Protein AF-A0A4Q9M302-F1 (afdb_monomer_lite)

Radius of gyration: 21.21 Å; chains: 1; bounding box: 40×16×67 Å

Structure (mmCIF, N/CA/C/O backbone):
data_AF-A0A4Q9M302-F1
#
_entry.id   AF-A0A4Q9M302-F1
#
loop_
_atom_site.group_PDB
_atom_site.id
_atom_site.type_symbol
_atom_site.label_atom_id
_atom_site.label_alt_id
_atom_site.label_comp_id
_atom_site.label_asym_id
_atom_site.labe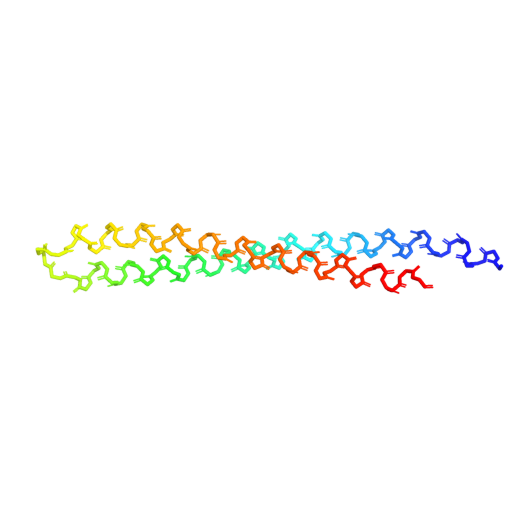l_entity_id
_atom_site.label_seq_id
_atom_site.pdbx_PDB_ins_code
_atom_site.Cartn_x
_atom_site.Cartn_y
_atom_site.Cartn_z
_atom_site.occupancy
_atom_site.B_iso_or_equiv
_atom_site.auth_seq_id
_atom_site.auth_comp_id
_atom_site.auth_asym_id
_atom_site.auth_atom_id
_atom_site.pdbx_PDB_model_num
ATOM 1 N N . ASP A 1 1 ? 23.567 4.360 -42.231 1.00 61.56 1 ASP A N 1
ATOM 2 C CA . ASP A 1 1 ? 22.292 4.674 -42.903 1.00 61.56 1 ASP A CA 1
ATOM 3 C C . ASP A 1 1 ? 21.716 5.912 -42.223 1.00 61.56 1 ASP A C 1
ATOM 5 O O . ASP A 1 1 ? 21.482 5.876 -41.022 1.00 61.56 1 ASP A O 1
ATOM 9 N N . ARG A 1 2 ? 21.586 7.030 -42.945 1.00 56.03 2 ARG A N 1
ATOM 10 C CA . ARG A 1 2 ? 21.170 8.327 -42.373 1.00 56.03 2 ARG A CA 1
ATOM 11 C C . ARG A 1 2 ? 19.753 8.303 -41.800 1.00 56.03 2 ARG A C 1
ATOM 13 O O . ARG A 1 2 ? 19.457 9.063 -40.884 1.00 56.03 2 ARG A O 1
ATOM 20 N N . ASN A 1 3 ? 18.890 7.430 -42.316 1.00 64.88 3 ASN A N 1
ATOM 21 C CA . ASN A 1 3 ? 17.531 7.293 -41.802 1.00 64.88 3 ASN A CA 1
ATOM 22 C C . ASN A 1 3 ? 17.539 6.671 -40.400 1.00 64.88 3 ASN A C 1
ATOM 24 O O . ASN A 1 3 ? 16.752 7.076 -39.548 1.00 64.88 3 ASN A O 1
ATOM 28 N N .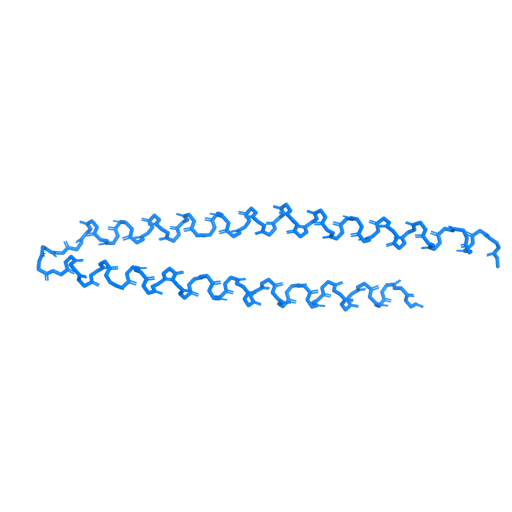 VAL A 1 4 ? 18.485 5.761 -40.137 1.00 64.00 4 VAL A N 1
ATOM 29 C CA . VAL A 1 4 ? 18.709 5.135 -38.824 1.00 64.00 4 VAL A CA 1
ATOM 30 C C . VAL A 1 4 ? 19.161 6.161 -37.781 1.00 64.00 4 VAL A C 1
ATOM 32 O O . VAL A 1 4 ? 18.627 6.196 -36.676 1.00 64.00 4 VAL A O 1
ATOM 35 N N . GLU A 1 5 ? 20.073 7.063 -38.147 1.00 64.88 5 GLU A N 1
ATOM 36 C CA . GLU A 1 5 ? 20.554 8.133 -37.256 1.00 64.88 5 GLU A CA 1
ATOM 37 C C . GLU A 1 5 ? 19.474 9.162 -36.898 1.00 64.88 5 GLU A C 1
ATOM 39 O O . GLU A 1 5 ? 19.521 9.752 -35.819 1.00 64.88 5 GLU A O 1
ATOM 44 N N . LEU A 1 6 ? 18.487 9.359 -37.777 1.00 69.94 6 LEU A N 1
ATOM 45 C CA . LEU A 1 6 ? 17.384 10.286 -37.543 1.00 69.94 6 LEU A CA 1
ATOM 46 C C . LEU A 1 6 ? 16.253 9.656 -36.725 1.00 69.94 6 LEU A C 1
ATOM 48 O O . LEU A 1 6 ? 15.732 10.321 -35.835 1.00 69.94 6 LEU A O 1
ATOM 52 N N . TYR A 1 7 ? 15.868 8.399 -36.975 1.00 69.56 7 TYR A N 1
ATOM 53 C CA . TYR A 1 7 ? 14.710 7.815 -36.285 1.00 69.56 7 TYR A CA 1
ATOM 54 C C . TYR A 1 7 ? 15.031 7.338 -34.856 1.00 69.56 7 TYR A C 1
ATOM 56 O O . TYR A 1 7 ? 14.189 7.494 -33.974 1.00 69.56 7 TYR A O 1
ATOM 64 N N . ILE A 1 8 ? 16.245 6.832 -34.584 1.00 72.94 8 ILE A N 1
ATOM 65 C CA . ILE A 1 8 ? 16.655 6.352 -33.247 1.00 72.94 8 ILE A CA 1
ATOM 66 C C . ILE A 1 8 ? 16.405 7.378 -32.123 1.00 72.94 8 ILE A C 1
ATOM 68 O O . ILE A 1 8 ? 15.806 7.004 -31.107 1.00 72.94 8 ILE A O 1
ATOM 72 N N . PRO A 1 9 ? 16.834 8.653 -32.232 1.00 74.19 9 PRO A N 1
ATOM 73 C CA . PRO A 1 9 ? 16.579 9.639 -31.184 1.00 74.19 9 PRO A CA 1
ATOM 74 C C . PRO A 1 9 ? 15.082 9.919 -30.993 1.00 74.19 9 PRO A C 1
ATOM 76 O O . PRO A 1 9 ? 14.637 10.005 -29.847 1.00 74.19 9 PRO A O 1
ATOM 79 N N . PHE A 1 10 ? 14.287 9.960 -32.070 1.00 72.31 10 PHE A N 1
ATOM 80 C CA . PHE A 1 10 ? 12.831 10.112 -31.966 1.00 72.31 10 PHE A CA 1
ATOM 81 C C . PHE A 1 10 ? 12.179 8.913 -31.272 1.00 72.31 10 PHE A C 1
ATOM 83 O O . PHE A 1 10 ? 11.371 9.097 -30.364 1.00 72.31 10 PHE A O 1
ATOM 90 N N . THR A 1 11 ? 12.569 7.684 -31.611 1.00 72.94 11 THR A N 1
ATOM 91 C CA . THR A 1 11 ? 12.041 6.476 -30.961 1.00 72.94 11 THR A CA 1
ATOM 92 C C . THR A 1 11 ? 12.427 6.411 -29.485 1.00 72.94 11 THR A C 1
ATOM 94 O O . THR A 1 11 ? 11.589 6.074 -28.649 1.00 72.94 11 THR A O 1
ATOM 97 N N . ARG A 1 12 ? 13.655 6.810 -29.118 1.00 73.00 12 ARG A N 1
ATOM 98 C CA . ARG A 1 12 ? 14.082 6.894 -27.709 1.00 73.00 12 ARG A CA 1
ATOM 99 C C . ARG A 1 12 ? 13.300 7.937 -26.915 1.00 73.00 12 ARG A C 1
ATOM 101 O O . ARG A 1 12 ? 13.001 7.684 -25.743 1.00 73.00 12 ARG A O 1
ATOM 108 N N . GLN A 1 13 ? 13.001 9.084 -27.526 1.00 74.81 13 GLN A N 1
ATOM 109 C CA . GLN A 1 13 ? 12.216 10.151 -26.907 1.00 74.81 13 GLN A CA 1
ATOM 110 C C . GLN A 1 13 ? 10.764 9.710 -26.704 1.00 74.81 13 GLN A C 1
ATOM 112 O O . GLN A 1 13 ? 10.256 9.810 -25.592 1.00 74.81 13 GLN A O 1
ATOM 117 N N . ILE A 1 14 ? 10.139 9.135 -27.736 1.00 76.56 14 ILE A N 1
ATOM 118 C CA . ILE A 1 14 ? 8.778 8.588 -27.681 1.00 76.56 14 ILE A CA 1
ATOM 119 C C . ILE A 1 14 ? 8.679 7.511 -26.592 1.00 76.56 14 ILE A C 1
ATOM 121 O O . ILE A 1 14 ? 7.817 7.607 -25.724 1.00 76.56 14 ILE A O 1
ATOM 125 N N . ALA A 1 15 ? 9.596 6.538 -26.563 1.00 72.94 15 ALA A N 1
ATOM 126 C CA . ALA A 1 15 ? 9.619 5.499 -25.530 1.00 72.94 15 ALA A CA 1
ATOM 127 C C . ALA A 1 15 ? 9.781 6.074 -24.110 1.00 72.94 15 ALA A C 1
ATOM 129 O O . ALA A 1 15 ? 9.146 5.599 -23.171 1.00 72.94 15 ALA A O 1
ATOM 130 N N . GLY A 1 16 ? 10.602 7.119 -23.945 1.00 74.81 16 GLY A N 1
ATOM 131 C CA . GLY A 1 16 ? 10.743 7.824 -22.669 1.00 74.81 16 GLY A CA 1
ATOM 132 C C . GLY A 1 16 ? 9.452 8.522 -22.233 1.00 74.81 16 GLY A C 1
ATOM 133 O O . GLY A 1 16 ? 9.028 8.371 -21.090 1.00 74.81 16 GLY A O 1
ATOM 134 N N . SER A 1 17 ? 8.800 9.237 -23.150 1.00 75.69 17 SER A N 1
ATOM 135 C CA . SER A 1 17 ? 7.527 9.915 -22.891 1.00 75.69 17 SER A CA 1
ATOM 136 C C . SER A 1 17 ? 6.405 8.932 -22.551 1.00 75.69 17 SER A C 1
ATOM 138 O O . SER A 1 17 ? 5.704 9.145 -21.565 1.00 75.69 17 SER A O 1
ATOM 140 N N . TRP A 1 18 ? 6.270 7.828 -23.293 1.00 72.62 18 TRP A N 1
ATOM 141 C CA . TRP A 1 18 ? 5.276 6.789 -22.996 1.00 72.62 18 TRP A CA 1
ATOM 142 C C . TRP A 1 18 ? 5.551 6.075 -21.675 1.00 72.62 18 TRP A C 1
ATOM 144 O O . TRP A 1 18 ? 4.612 5.806 -20.936 1.00 72.62 18 TRP A O 1
ATOM 154 N N . SER A 1 19 ? 6.819 5.824 -21.335 1.00 72.75 19 SER A N 1
ATOM 155 C CA . SER A 1 19 ? 7.177 5.260 -20.030 1.00 72.75 19 SER A CA 1
ATOM 156 C C . SER A 1 19 ? 6.760 6.185 -18.885 1.00 72.75 19 SER A C 1
ATOM 158 O O . SER A 1 19 ? 6.196 5.707 -17.907 1.00 72.75 19 SER A O 1
ATOM 160 N N . ASN A 1 20 ? 6.960 7.500 -19.015 1.00 75.88 20 ASN A N 1
ATOM 161 C CA . ASN A 1 20 ? 6.521 8.460 -18.000 1.00 75.88 20 ASN A CA 1
ATOM 162 C C . ASN A 1 20 ? 4.994 8.522 -17.876 1.00 75.88 20 ASN A C 1
ATOM 16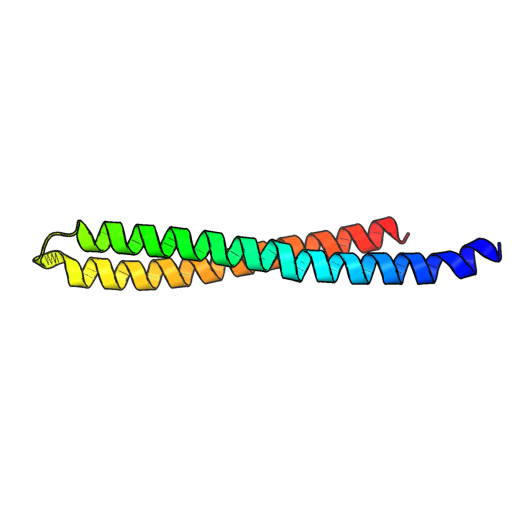4 O O . ASN A 1 20 ? 4.486 8.473 -16.764 1.00 75.88 20 ASN A O 1
ATOM 168 N N . VAL A 1 21 ? 4.263 8.579 -18.994 1.00 77.00 21 VAL A N 1
ATOM 169 C CA . VAL A 1 21 ? 2.789 8.576 -18.977 1.00 77.00 21 VAL A CA 1
ATOM 170 C C . VAL A 1 21 ? 2.256 7.291 -18.346 1.00 77.00 21 VAL A C 1
ATOM 172 O O . VAL A 1 21 ? 1.391 7.351 -17.482 1.00 77.00 21 VAL A O 1
ATOM 175 N N . PHE A 1 22 ? 2.820 6.137 -18.708 1.00 71.94 22 PHE A N 1
ATOM 176 C CA . PHE A 1 22 ? 2.437 4.849 -18.135 1.00 71.94 22 PHE A CA 1
ATOM 177 C C . PHE A 1 22 ? 2.684 4.800 -16.623 1.00 71.94 22 PHE A C 1
ATOM 179 O O . PHE A 1 22 ? 1.807 4.388 -15.869 1.00 71.94 22 PHE A O 1
ATOM 186 N N . LYS A 1 23 ? 3.850 5.283 -16.172 1.00 72.56 23 LYS A N 1
ATOM 187 C CA . LYS A 1 23 ? 4.186 5.371 -14.746 1.00 72.56 23 LYS A CA 1
ATOM 188 C C . LYS A 1 23 ? 3.223 6.280 -13.993 1.00 72.56 23 LYS A C 1
ATOM 190 O O . LYS A 1 23 ? 2.742 5.907 -12.935 1.00 72.56 23 LYS A O 1
ATOM 195 N N . THR A 1 24 ? 2.951 7.473 -14.511 1.00 75.56 24 THR A N 1
ATOM 196 C CA . THR A 1 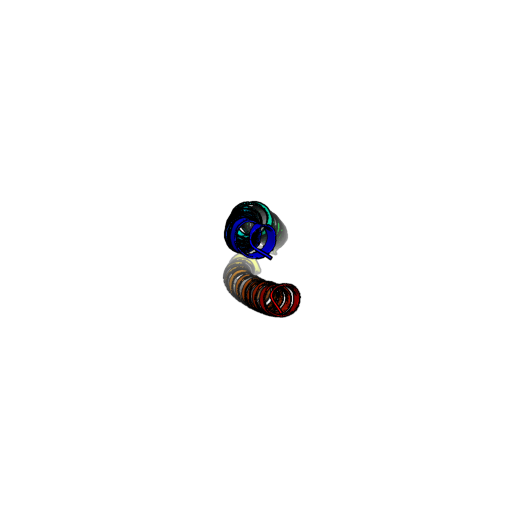24 ? 2.118 8.448 -13.804 1.00 75.56 24 THR A CA 1
ATOM 197 C C . THR A 1 24 ? 0.650 8.043 -13.784 1.00 75.56 24 THR A C 1
ATOM 199 O O . THR A 1 24 ? 0.012 8.200 -12.753 1.00 75.56 24 THR A O 1
ATOM 202 N N . ASP A 1 25 ? 0.113 7.517 -14.882 1.00 78.00 25 ASP A N 1
ATOM 203 C CA . ASP A 1 25 ? -1.327 7.278 -14.998 1.00 78.00 25 ASP A CA 1
ATOM 204 C C . ASP A 1 25 ? -1.726 5.913 -14.415 1.00 78.00 25 ASP A C 1
ATOM 206 O O . ASP A 1 25 ? -2.598 5.821 -13.549 1.00 78.00 25 ASP A O 1
ATOM 210 N N . LEU A 1 26 ? -1.024 4.838 -14.798 1.00 80.12 26 LEU A N 1
ATOM 211 C CA . LEU A 1 26 ? -1.383 3.490 -14.356 1.00 80.12 26 LEU A CA 1
ATOM 212 C C . LEU A 1 26 ? -0.995 3.239 -12.897 1.00 80.12 26 LEU A C 1
ATOM 214 O O . LEU A 1 26 ? -1.797 2.689 -12.144 1.00 80.12 26 LEU A O 1
ATOM 218 N N . PHE A 1 27 ? 0.213 3.633 -12.479 1.00 81.69 27 PHE A N 1
ATOM 219 C CA . PHE A 1 27 ? 0.671 3.330 -11.119 1.00 81.69 27 PHE A CA 1
ATOM 220 C C . PHE A 1 27 ? -0.004 4.196 -10.069 1.00 81.69 27 PHE A C 1
ATOM 222 O O . PHE A 1 27 ? -0.393 3.664 -9.035 1.00 81.69 27 PHE A O 1
ATOM 229 N N . ALA A 1 28 ? -0.243 5.480 -10.351 1.00 83.81 28 ALA A N 1
ATOM 230 C CA . ALA A 1 28 ? -1.016 6.309 -9.433 1.00 83.81 28 ALA A CA 1
ATOM 231 C C . ALA A 1 28 ? -2.465 5.812 -9.323 1.00 83.81 28 ALA A C 1
ATOM 233 O O . ALA A 1 28 ? -3.014 5.753 -8.225 1.00 83.81 28 ALA A O 1
ATOM 234 N N . SER A 1 29 ? -3.092 5.409 -10.437 1.00 88.50 29 SER A N 1
ATOM 235 C CA . SER A 1 29 ? -4.436 4.820 -10.407 1.00 88.50 29 SER A CA 1
ATOM 236 C C . SER A 1 29 ? -4.474 3.522 -9.591 1.00 88.50 29 SER A C 1
ATOM 238 O O . SER A 1 29 ? -5.357 3.351 -8.749 1.00 88.50 29 SER A O 1
ATOM 240 N N . PHE A 1 30 ? -3.490 2.641 -9.784 1.00 87.50 30 PHE A N 1
ATOM 241 C CA . PHE A 1 30 ? -3.366 1.385 -9.047 1.00 87.50 30 PHE A CA 1
ATOM 242 C C . PHE A 1 30 ? -3.142 1.600 -7.544 1.00 87.50 30 PHE A C 1
ATOM 244 O O . PHE A 1 30 ? -3.821 0.972 -6.728 1.00 87.50 30 PHE A O 1
ATOM 251 N N . GLU A 1 31 ? -2.231 2.501 -7.174 1.00 90.06 31 GLU A N 1
ATOM 252 C CA . GLU A 1 31 ? -1.946 2.846 -5.780 1.00 90.06 31 GLU A CA 1
ATOM 253 C C . GLU A 1 31 ? -3.195 3.419 -5.100 1.00 90.06 31 GLU A C 1
ATOM 255 O O . GLU A 1 31 ? -3.609 2.930 -4.049 1.00 90.06 31 GLU A O 1
ATOM 260 N N . ASN A 1 32 ? -3.871 4.375 -5.742 1.00 91.75 32 ASN A N 1
ATOM 261 C CA . ASN A 1 32 ? -5.105 4.971 -5.227 1.00 91.75 32 ASN A CA 1
ATOM 262 C C . ASN A 1 32 ? -6.240 3.945 -5.075 1.00 91.75 32 ASN A C 1
ATOM 264 O O . ASN A 1 32 ? -6.958 3.952 -4.076 1.00 91.75 32 ASN A O 1
ATOM 268 N N . ALA A 1 33 ? -6.413 3.047 -6.048 1.00 94.31 33 ALA A N 1
ATOM 269 C CA . ALA A 1 33 ? -7.445 2.014 -5.983 1.00 94.31 33 ALA A CA 1
ATOM 270 C C . ALA A 1 33 ? -7.171 1.008 -4.854 1.00 94.31 33 ALA A C 1
ATOM 272 O O . ALA A 1 33 ? -8.081 0.649 -4.104 1.00 94.31 33 ALA A O 1
ATOM 273 N N . THR A 1 34 ? -5.915 0.581 -4.712 1.00 94.00 34 THR A N 1
ATOM 274 C CA . THR A 1 34 ? -5.505 -0.402 -3.702 1.00 94.00 34 THR A CA 1
ATOM 275 C C . THR A 1 34 ? -5.617 0.175 -2.296 1.00 94.00 34 THR A C 1
ATOM 277 O O . THR A 1 34 ? -6.256 -0.424 -1.432 1.00 94.00 34 THR A O 1
ATOM 280 N N . THR A 1 35 ? -5.068 1.370 -2.073 1.00 95.62 35 THR A N 1
ATOM 281 C CA . THR A 1 35 ? -5.153 2.071 -0.783 1.00 95.62 35 THR A CA 1
ATOM 282 C C . THR A 1 35 ? -6.603 2.371 -0.400 1.00 95.62 35 THR A C 1
ATOM 284 O O . THR A 1 35 ? -6.999 2.128 0.738 1.00 95.62 35 THR A O 1
ATOM 287 N N . GLY A 1 36 ? -7.434 2.797 -1.358 1.00 96.81 36 GLY A N 1
ATOM 288 C CA . GLY A 1 36 ? -8.863 3.017 -1.134 1.00 96.81 36 GLY A CA 1
ATOM 289 C C . GLY A 1 36 ? -9.613 1.744 -0.727 1.00 96.81 36 GLY A C 1
ATOM 290 O O . GLY A 1 36 ? -10.468 1.782 0.160 1.00 96.81 36 GLY A O 1
ATOM 291 N N . PHE A 1 37 ? -9.278 0.601 -1.330 1.00 97.06 37 PHE A N 1
ATOM 292 C CA . PHE A 1 37 ? -9.869 -0.685 -0.962 1.00 97.06 37 PHE A CA 1
ATOM 293 C C . PHE A 1 37 ? -9.438 -1.149 0.438 1.00 97.06 37 PHE A C 1
ATOM 295 O O . PHE A 1 37 ? -10.277 -1.594 1.222 1.00 97.06 37 PHE A O 1
ATOM 302 N N . ILE A 1 38 ? -8.157 -0.993 0.779 1.00 95.88 38 ILE A N 1
ATOM 303 C CA . ILE A 1 38 ? -7.619 -1.334 2.104 1.00 95.88 38 ILE A CA 1
ATOM 304 C C . ILE A 1 38 ? -8.256 -0.459 3.187 1.00 95.88 38 ILE A C 1
ATOM 306 O O . ILE A 1 38 ? -8.749 -0.985 4.182 1.00 95.88 38 ILE A O 1
ATOM 310 N N . ALA A 1 39 ? -8.352 0.854 2.966 1.00 96.62 39 ALA A N 1
ATOM 311 C CA . ALA A 1 39 ? -9.005 1.777 3.895 1.00 96.62 39 ALA A CA 1
ATOM 312 C C . ALA A 1 39 ? -10.479 1.412 4.142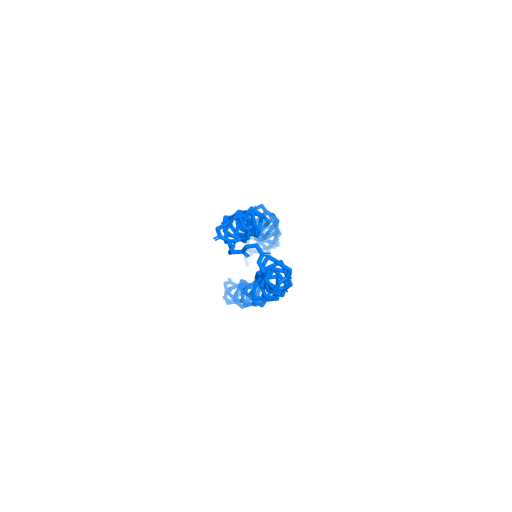 1.00 96.62 39 ALA A C 1
ATOM 314 O O . ALA A 1 39 ? -10.969 1.469 5.275 1.00 96.62 39 ALA A O 1
ATOM 315 N N . LYS A 1 40 ? -11.188 0.985 3.089 1.00 97.50 40 LYS A N 1
ATOM 316 C CA . LYS A 1 40 ? -12.560 0.487 3.212 1.00 97.50 40 LYS A CA 1
ATOM 317 C C . LYS A 1 40 ? -12.625 -0.767 4.088 1.00 97.50 40 LYS A C 1
ATOM 319 O O . LYS A 1 40 ? -13.455 -0.818 4.991 1.00 97.50 40 LYS A O 1
ATOM 324 N N . LEU A 1 41 ? -11.747 -1.745 3.861 1.00 96.44 41 LEU A N 1
ATOM 325 C CA . LEU A 1 41 ? -11.688 -2.961 4.679 1.00 96.44 41 LEU A CA 1
ATOM 326 C C . LEU A 1 41 ? -11.354 -2.660 6.141 1.00 96.44 41 LEU A C 1
ATOM 328 O O . LEU A 1 41 ? -12.005 -3.200 7.030 1.00 96.44 41 LEU A O 1
ATOM 332 N N . ILE A 1 42 ? -10.392 -1.772 6.399 1.00 95.81 42 ILE A N 1
ATOM 333 C CA . ILE A 1 42 ? -10.052 -1.326 7.757 1.00 95.81 42 ILE A CA 1
ATOM 334 C C . ILE A 1 42 ? -11.291 -0.744 8.442 1.00 95.81 42 ILE A C 1
ATOM 336 O O . ILE A 1 42 ? -11.638 -1.160 9.545 1.00 95.81 42 ILE A O 1
ATOM 340 N N . THR A 1 43 ? -12.021 0.134 7.751 1.00 95.56 43 THR A N 1
ATOM 341 C CA . THR A 1 43 ? -13.252 0.742 8.276 1.00 95.56 43 THR A CA 1
ATOM 342 C C . THR A 1 43 ? -14.316 -0.313 8.605 1.00 95.56 43 THR A C 1
ATOM 344 O O . THR A 1 43 ? -14.966 -0.248 9.649 1.00 95.56 43 THR A O 1
ATOM 347 N N . GLU A 1 44 ? -14.505 -1.307 7.734 1.00 95.88 44 GLU A N 1
ATOM 348 C CA . GLU A 1 44 ? -15.451 -2.408 7.958 1.00 95.88 44 GLU A CA 1
ATOM 349 C C . GLU A 1 44 ? -15.042 -3.274 9.162 1.00 95.88 44 GLU A C 1
ATOM 351 O O . GLU A 1 44 ? -15.884 -3.632 9.993 1.00 95.88 44 GLU A O 1
ATOM 356 N N . VAL A 1 45 ? -13.745 -3.552 9.309 1.00 94.06 45 VAL A N 1
ATOM 357 C CA . VAL A 1 45 ? -13.188 -4.300 10.442 1.00 94.06 45 VAL A CA 1
ATOM 358 C C . VAL A 1 45 ? -13.379 -3.529 11.749 1.00 94.06 45 VAL A C 1
ATOM 360 O O . VAL A 1 45 ? -13.902 -4.087 12.715 1.00 94.06 45 VAL A O 1
ATOM 363 N N . GLU A 1 46 ? -13.041 -2.242 11.783 1.00 93.31 46 GLU A N 1
ATOM 364 C CA . GLU A 1 46 ? -13.239 -1.370 12.946 1.00 93.31 46 GLU A CA 1
ATOM 365 C C . GLU A 1 46 ? -14.714 -1.256 13.353 1.00 93.31 46 GLU A C 1
ATOM 367 O O . GLU A 1 46 ? -15.043 -1.270 14.546 1.00 93.31 46 GLU A O 1
ATOM 372 N N . ALA A 1 47 ? -15.619 -1.183 12.373 1.00 93.75 47 ALA A N 1
ATOM 373 C CA . ALA A 1 47 ? -17.058 -1.152 12.610 1.00 93.75 47 ALA A CA 1
ATOM 374 C C . ALA A 1 47 ? -17.578 -2.476 13.191 1.00 93.75 47 ALA A C 1
ATOM 376 O O . ALA A 1 47 ? -18.472 -2.461 14.041 1.00 93.75 47 ALA A O 1
ATOM 377 N N . SER A 1 48 ? -17.002 -3.605 12.769 1.00 94.50 48 SER A N 1
ATOM 378 C CA . SER A 1 48 ? -17.352 -4.945 13.253 1.00 94.50 48 SER A CA 1
ATOM 379 C C . SER A 1 48 ? -16.771 -5.283 14.633 1.00 94.50 48 SER A C 1
ATOM 381 O O . SER A 1 48 ? -17.206 -6.241 15.277 1.00 94.50 48 SER A O 1
ATOM 383 N N . ALA A 1 49 ? -15.794 -4.506 15.112 1.00 94.00 49 ALA A N 1
ATOM 384 C CA . ALA A 1 49 ? -15.087 -4.799 16.348 1.00 94.00 49 ALA A CA 1
ATOM 385 C C . ALA A 1 49 ? -15.972 -4.597 17.590 1.00 94.00 49 ALA A C 1
ATOM 387 O O . ALA A 1 49 ? -16.689 -3.601 17.735 1.00 94.00 49 ALA A O 1
ATOM 388 N N . ALA A 1 50 ? -15.859 -5.528 18.544 1.00 94.50 50 ALA A N 1
ATOM 389 C CA . ALA A 1 50 ? -16.519 -5.405 19.840 1.00 94.50 50 ALA A CA 1
ATOM 390 C C . ALA A 1 50 ? -16.090 -4.099 20.548 1.00 94.50 50 ALA A C 1
ATOM 392 O O . ALA A 1 50 ? -14.926 -3.705 20.429 1.00 94.50 50 ALA A O 1
ATOM 393 N N . PRO A 1 51 ? -16.960 -3.441 21.342 1.00 90.88 51 PRO A N 1
ATOM 394 C CA . PRO A 1 51 ? -16.666 -2.132 21.938 1.00 90.88 51 PRO A CA 1
ATOM 395 C C . PRO A 1 51 ? -15.340 -2.052 22.714 1.00 90.88 51 PRO A C 1
ATOM 397 O O . PRO A 1 51 ? -14.631 -1.057 22.606 1.00 90.88 51 PRO A O 1
ATOM 400 N N . GLY A 1 52 ? -14.962 -3.111 23.440 1.00 92.62 52 GLY A N 1
ATOM 401 C CA . GLY A 1 52 ? -13.694 -3.179 24.184 1.00 92.62 52 GLY A CA 1
ATOM 402 C C . GLY A 1 52 ? -12.443 -3.408 23.325 1.00 92.62 52 GLY A C 1
ATOM 403 O O . GLY A 1 52 ? -11.329 -3.315 23.831 1.00 92.62 52 GLY A O 1
ATOM 404 N N . LEU A 1 53 ? -12.609 -3.712 22.037 1.00 92.06 53 LEU A N 1
ATOM 405 C CA . LEU A 1 53 ? -11.525 -3.981 21.089 1.00 92.06 53 LEU A CA 1
ATOM 406 C C . LEU A 1 53 ? -11.380 -2.897 20.017 1.00 92.06 53 LEU A C 1
ATOM 408 O O . LEU A 1 53 ? -10.379 -2.912 19.306 1.00 92.06 53 LEU A O 1
ATOM 412 N N . LYS A 1 54 ? -12.307 -1.932 19.926 1.00 91.69 54 LYS A N 1
ATOM 413 C CA . LYS A 1 54 ? -12.269 -0.865 18.911 1.00 91.69 54 LYS A CA 1
ATOM 414 C C . LYS A 1 54 ? -10.945 -0.106 18.873 1.00 91.69 54 LYS A C 1
ATOM 416 O O . LYS A 1 54 ? -10.372 0.035 17.804 1.00 91.69 54 LYS A O 1
ATOM 421 N N . GLY A 1 55 ? -10.412 0.297 20.028 1.00 91.44 55 GLY A N 1
ATOM 422 C CA . GLY A 1 55 ? -9.121 0.995 20.077 1.00 91.44 55 GLY A CA 1
ATOM 423 C C . GLY A 1 55 ? -7.952 0.154 19.547 1.00 91.44 55 GLY A C 1
ATOM 424 O O . GLY A 1 55 ? -7.045 0.685 18.918 1.00 91.44 55 GLY A O 1
ATOM 425 N N . ARG A 1 56 ? -7.989 -1.173 19.740 1.00 92.50 56 ARG A N 1
ATOM 426 C CA . ARG A 1 56 ? -6.978 -2.082 19.176 1.00 92.50 56 ARG A CA 1
ATOM 427 C C . ARG A 1 56 ? -7.181 -2.285 17.677 1.00 92.50 56 ARG A C 1
ATOM 429 O O . ARG A 1 56 ? -6.193 -2.328 16.959 1.00 92.50 56 ARG A O 1
ATOM 436 N N . ALA A 1 57 ? -8.429 -2.403 17.224 1.00 93.31 57 ALA A N 1
ATOM 437 C CA . ALA A 1 57 ? -8.756 -2.519 15.806 1.00 93.31 57 ALA A CA 1
ATOM 438 C C . ALA A 1 57 ? -8.285 -1.282 15.025 1.00 93.31 57 ALA A C 1
ATOM 440 O O . ALA A 1 57 ? -7.637 -1.450 14.001 1.00 93.31 57 ALA A O 1
ATOM 441 N N . MET A 1 58 ? -8.497 -0.078 15.568 1.00 92.88 58 MET A N 1
ATOM 442 C CA . MET A 1 58 ? -8.001 1.170 14.975 1.00 92.88 58 MET A CA 1
ATOM 443 C C . MET A 1 58 ? -6.474 1.199 14.876 1.00 92.88 58 MET A C 1
ATOM 445 O O . MET A 1 58 ? -5.929 1.412 13.800 1.00 92.88 58 MET A O 1
ATOM 449 N N . GLY A 1 59 ? -5.766 0.885 15.968 1.00 94.00 59 GLY A N 1
ATOM 450 C CA . GLY A 1 59 ? -4.299 0.856 15.937 1.00 94.00 59 GLY A CA 1
ATOM 451 C C . GLY A 1 59 ? -3.726 -0.200 14.981 1.00 94.00 59 GLY A C 1
ATOM 452 O O . GLY A 1 59 ? -2.663 -0.003 14.405 1.00 94.00 59 GLY A O 1
ATOM 453 N N . GLN A 1 60 ? -4.416 -1.328 14.782 1.00 94.38 60 GLN A N 1
ATOM 454 C CA . GLN A 1 60 ? -4.027 -2.311 13.762 1.00 94.38 60 GLN A CA 1
ATOM 455 C C . GLN A 1 60 ? -4.364 -1.844 12.342 1.00 94.38 60 GLN A C 1
ATOM 457 O O . GLN A 1 60 ? -3.620 -2.158 11.418 1.00 94.38 60 GLN A O 1
ATOM 462 N N . GLY A 1 61 ? -5.448 -1.088 12.168 1.00 94.81 61 GLY A N 1
ATOM 463 C CA . GLY A 1 61 ? -5.794 -0.444 10.905 1.00 94.81 61 GLY A CA 1
ATOM 464 C C . GLY A 1 61 ? -4.713 0.530 10.446 1.00 94.81 61 GLY A C 1
ATOM 465 O O . GLY A 1 61 ? -4.259 0.447 9.308 1.00 94.81 61 GLY A O 1
ATOM 466 N N . GLU A 1 62 ? -4.237 1.388 11.349 1.00 94.81 62 GLU A N 1
ATOM 467 C CA . GLU A 1 62 ? -3.143 2.331 11.075 1.00 94.81 62 GLU A CA 1
ATOM 468 C C . GLU A 1 62 ? -1.870 1.606 10.610 1.00 94.81 62 GLU A C 1
ATOM 470 O O . GLU A 1 62 ? -1.346 1.910 9.539 1.00 94.81 62 GLU A O 1
ATOM 475 N N . LEU A 1 63 ? -1.431 0.582 11.351 1.00 96.31 63 LEU A N 1
ATOM 476 C CA . LEU A 1 63 ? -0.255 -0.219 10.987 1.00 96.31 63 LEU A CA 1
ATOM 477 C C . LEU A 1 63 ? -0.433 -0.947 9.648 1.00 96.31 63 LEU A C 1
ATOM 479 O O . LEU A 1 63 ? 0.480 -0.967 8.827 1.00 96.31 63 LEU A O 1
ATOM 483 N N . CYS A 1 64 ? -1.617 -1.509 9.397 1.00 95.75 64 CYS A N 1
ATOM 484 C CA . CYS A 1 64 ? -1.930 -2.168 8.130 1.00 95.75 64 CYS A CA 1
ATOM 485 C C . CYS A 1 64 ? -1.816 -1.198 6.947 1.00 95.75 64 CYS A C 1
ATOM 487 O O . CYS A 1 64 ? -1.311 -1.569 5.886 1.00 95.75 64 CYS A O 1
ATOM 489 N N . MET A 1 65 ? -2.249 0.051 7.129 1.00 95.75 65 MET A N 1
ATOM 490 C CA . MET A 1 65 ? -2.147 1.075 6.095 1.00 95.75 65 MET A CA 1
ATOM 491 C C . MET A 1 65 ? -0.691 1.480 5.827 1.00 95.75 65 MET A C 1
ATOM 493 O O . MET A 1 65 ? -0.302 1.647 4.670 1.00 95.75 65 MET A O 1
ATOM 497 N N . GLU A 1 66 ? 0.134 1.600 6.870 1.00 96.25 66 GLU A N 1
ATOM 498 C CA . GLU A 1 66 ? 1.571 1.866 6.727 1.00 96.25 66 GLU A CA 1
ATOM 499 C C . GLU A 1 66 ? 2.290 0.736 5.975 1.00 96.25 66 GLU A C 1
ATOM 501 O O . GLU A 1 66 ? 3.042 0.995 5.031 1.00 96.25 66 GLU A O 1
ATOM 506 N N . GLU A 1 67 ? 2.013 -0.519 6.334 1.00 95.69 67 GLU A N 1
ATOM 507 C CA . GLU A 1 67 ? 2.559 -1.688 5.639 1.00 95.69 67 GLU A CA 1
ATOM 508 C C . GLU A 1 67 ? 2.104 -1.747 4.176 1.00 95.69 67 GLU A C 1
ATOM 510 O O . GLU A 1 67 ? 2.908 -2.035 3.287 1.00 95.69 67 GLU A O 1
ATOM 515 N N . ALA A 1 68 ? 0.841 -1.412 3.898 1.00 94.50 68 ALA A N 1
ATOM 516 C CA . ALA A 1 68 ? 0.324 -1.345 2.537 1.00 94.50 68 ALA A CA 1
ATOM 517 C C . ALA A 1 68 ? 1.076 -0.315 1.682 1.00 94.50 68 ALA A C 1
ATOM 519 O O . ALA A 1 68 ? 1.430 -0.608 0.539 1.00 94.50 68 ALA A O 1
ATOM 520 N N . HIS A 1 69 ? 1.366 0.871 2.227 1.00 94.31 69 HIS A N 1
ATOM 521 C CA . HIS A 1 69 ? 2.160 1.884 1.529 1.00 94.31 69 HIS A CA 1
ATOM 522 C C . HIS A 1 69 ? 3.590 1.413 1.241 1.00 94.31 69 HIS A C 1
ATOM 524 O O . HIS A 1 69 ? 4.104 1.651 0.145 1.00 94.31 69 HIS A O 1
ATOM 530 N N . LEU A 1 70 ? 4.230 0.731 2.195 1.00 95.69 70 LEU A N 1
ATOM 531 C CA . LEU A 1 70 ? 5.568 0.168 1.998 1.00 95.69 70 LEU A CA 1
ATOM 532 C C . LEU A 1 70 ? 5.574 -0.893 0.892 1.00 95.69 70 LEU A C 1
ATOM 534 O O . LEU A 1 70 ? 6.354 -0.782 -0.053 1.00 95.69 70 LEU A O 1
ATOM 538 N N . ALA A 1 71 ? 4.657 -1.860 0.950 1.00 94.25 71 ALA A N 1
ATOM 539 C CA . ALA A 1 71 ? 4.559 -2.925 -0.046 1.00 94.25 71 ALA A CA 1
ATOM 540 C C . ALA A 1 71 ? 4.241 -2.388 -1.455 1.00 94.25 71 ALA A C 1
ATOM 542 O O . ALA A 1 71 ? 4.787 -2.866 -2.455 1.00 94.25 71 ALA A O 1
ATOM 543 N N . LEU A 1 72 ? 3.381 -1.367 -1.552 1.00 92.25 72 LEU A N 1
ATOM 544 C CA . LEU A 1 72 ? 3.079 -0.702 -2.822 1.00 92.25 72 LEU A CA 1
ATOM 545 C C . LEU A 1 72 ? 4.317 -0.009 -3.395 1.00 92.25 72 LEU A C 1
ATOM 547 O O . LEU A 1 72 ? 4.604 -0.171 -4.581 1.00 92.25 72 LEU A O 1
ATOM 551 N N . ARG A 1 73 ? 5.094 0.694 -2.564 1.00 91.62 73 ARG A N 1
ATOM 552 C CA . ARG A 1 73 ? 6.348 1.325 -2.994 1.00 91.62 73 ARG A CA 1
ATOM 553 C C . ARG A 1 73 ? 7.346 0.302 -3.531 1.00 91.62 73 ARG A C 1
ATOM 555 O O . ARG A 1 73 ? 7.852 0.485 -4.633 1.00 91.62 73 ARG A O 1
ATOM 562 N N . GLU A 1 74 ? 7.579 -0.780 -2.793 1.00 92.94 74 GLU A N 1
ATOM 563 C CA . GLU A 1 74 ? 8.486 -1.855 -3.215 1.00 92.94 74 GLU A CA 1
ATOM 564 C C . GLU A 1 74 ? 8.047 -2.471 -4.549 1.00 92.94 74 GLU A C 1
ATOM 566 O O . GLU A 1 74 ? 8.862 -2.694 -5.444 1.00 92.94 74 GLU A O 1
ATOM 571 N N . THR A 1 75 ? 6.739 -2.674 -4.727 1.00 89.00 75 THR A N 1
ATOM 572 C CA . THR A 1 75 ? 6.171 -3.166 -5.989 1.00 89.00 75 THR A CA 1
ATOM 573 C C . THR A 1 75 ? 6.480 -2.214 -7.147 1.00 89.00 75 THR A C 1
ATOM 575 O O . THR A 1 75 ? 6.909 -2.651 -8.217 1.00 89.00 75 THR A O 1
ATOM 578 N N . LEU A 1 76 ? 6.295 -0.905 -6.949 1.00 86.50 76 LEU A N 1
ATOM 579 C CA . LEU A 1 76 ? 6.591 0.096 -7.974 1.00 86.50 76 LEU A CA 1
ATOM 580 C C . LEU A 1 76 ? 8.084 0.177 -8.299 1.00 86.50 76 LEU A C 1
ATOM 582 O O . LEU A 1 76 ? 8.435 0.377 -9.463 1.00 86.50 76 LEU A O 1
ATOM 586 N N . ASP A 1 77 ? 8.958 -0.008 -7.314 1.00 88.06 77 ASP A N 1
ATOM 587 C CA . ASP A 1 77 ? 10.406 -0.033 -7.523 1.00 88.06 77 ASP A CA 1
ATOM 588 C C . ASP A 1 77 ? 10.822 -1.215 -8.412 1.00 88.06 77 ASP A C 1
ATOM 590 O O . ASP A 1 77 ? 11.521 -1.010 -9.408 1.00 88.06 77 ASP A O 1
ATOM 594 N N . VAL A 1 78 ? 10.297 -2.419 -8.150 1.00 90.31 78 VAL A N 1
ATOM 595 C CA . VAL A 1 78 ? 10.539 -3.613 -8.986 1.00 90.31 78 VAL A CA 1
ATOM 596 C C . VAL A 1 78 ? 10.050 -3.400 -10.419 1.00 90.31 78 VAL A C 1
ATOM 598 O O . VAL A 1 78 ? 10.742 -3.736 -11.387 1.00 90.31 78 VAL A O 1
ATOM 601 N N . VAL A 1 79 ? 8.868 -2.806 -10.594 1.00 85.75 79 VAL A N 1
ATOM 602 C CA . VAL A 1 79 ? 8.329 -2.533 -11.933 1.00 85.75 79 VAL A CA 1
ATOM 603 C C . VAL A 1 79 ? 9.163 -1.467 -12.651 1.00 85.75 79 VAL A C 1
ATOM 605 O O . VAL A 1 79 ? 9.457 -1.607 -13.840 1.00 85.75 79 VAL A O 1
ATOM 608 N N . ASN A 1 80 ? 9.600 -0.421 -11.947 1.00 82.81 80 ASN A N 1
ATOM 609 C CA . ASN A 1 80 ? 10.471 0.618 -12.496 1.00 82.81 80 ASN A CA 1
ATOM 610 C C . ASN A 1 80 ? 11.829 0.071 -12.945 1.00 82.81 80 ASN A C 1
ATOM 612 O O . ASN A 1 80 ? 12.322 0.461 -14.012 1.00 82.81 80 ASN A O 1
ATOM 616 N N . GLU A 1 81 ? 12.428 -0.813 -12.149 1.00 85.94 81 GLU A N 1
ATOM 617 C CA . GLU A 1 81 ? 13.665 -1.508 -12.493 1.00 85.94 81 GLU A CA 1
ATOM 618 C C . GLU A 1 81 ? 13.465 -2.367 -13.743 1.00 85.94 81 GLU A C 1
ATOM 620 O O . GLU A 1 81 ? 14.200 -2.207 -14.720 1.00 85.94 81 GLU A O 1
ATOM 625 N N . THR A 1 82 ? 12.401 -3.172 -13.770 1.00 85.25 82 THR A N 1
ATOM 626 C CA . THR A 1 82 ? 12.046 -4.019 -14.917 1.00 85.25 82 THR A CA 1
ATOM 627 C C . THR A 1 82 ? 11.880 -3.194 -16.195 1.00 85.25 82 THR A C 1
ATOM 629 O O . THR A 1 82 ? 12.533 -3.469 -17.199 1.00 85.25 82 THR A O 1
ATOM 632 N N . MET A 1 83 ? 11.097 -2.108 -16.161 1.00 78.19 83 MET A N 1
ATOM 633 C CA . MET A 1 83 ? 10.921 -1.222 -17.322 1.00 78.19 83 MET A CA 1
ATOM 634 C C . MET A 1 83 ? 12.241 -0.605 -17.801 1.00 78.19 83 MET A C 1
ATOM 636 O O . MET A 1 83 ? 12.435 -0.384 -18.998 1.00 78.19 83 MET A O 1
ATOM 640 N N . THR A 1 84 ? 13.145 -0.285 -16.874 1.00 78.62 84 THR A N 1
ATOM 641 C CA . THR A 1 84 ? 14.449 0.300 -17.202 1.00 78.62 84 THR A CA 1
ATOM 642 C C . THR A 1 84 ? 15.371 -0.728 -17.855 1.00 78.62 84 THR A C 1
ATOM 644 O O . THR A 1 84 ? 16.093 -0.378 -18.791 1.00 78.62 84 THR A O 1
ATOM 647 N N . THR A 1 85 ? 15.337 -1.977 -17.391 1.00 80.88 85 THR A N 1
ATOM 648 C CA . THR A 1 85 ? 16.088 -3.102 -17.964 1.00 80.88 85 THR A CA 1
ATOM 649 C C . THR A 1 85 ? 15.595 -3.434 -19.368 1.00 80.88 85 THR A C 1
ATOM 651 O O . THR A 1 85 ? 16.379 -3.352 -20.311 1.00 80.88 85 THR A O 1
ATOM 654 N N . GLU A 1 86 ? 14.290 -3.641 -19.549 1.00 75.50 86 GLU A N 1
ATOM 655 C CA . GLU A 1 86 ? 13.697 -3.928 -20.865 1.00 75.50 86 GLU A CA 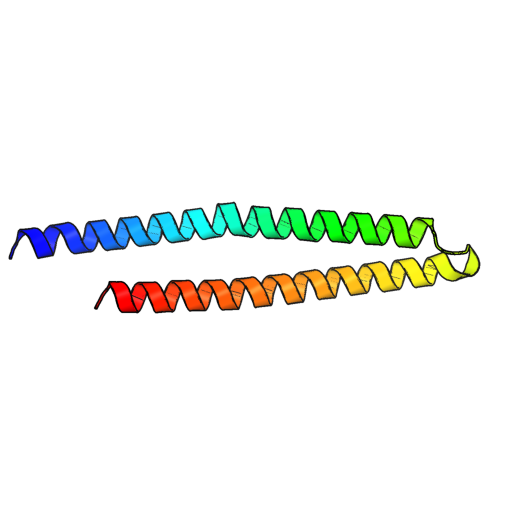1
ATOM 656 C C . GLU A 1 86 ? 13.975 -2.807 -21.881 1.00 75.50 86 GLU A C 1
ATOM 658 O O . GLU A 1 86 ? 14.294 -3.050 -23.045 1.00 75.50 86 GLU A O 1
ATOM 663 N N . ARG A 1 87 ? 13.950 -1.538 -21.443 1.00 66.56 87 ARG A N 1
ATOM 664 C CA . ARG A 1 87 ? 14.309 -0.403 -22.309 1.00 66.56 87 ARG A CA 1
ATOM 665 C C . ARG A 1 87 ? 15.763 -0.460 -22.787 1.00 66.56 87 ARG A C 1
ATOM 667 O O . ARG A 1 87 ? 16.047 -0.015 -23.902 1.00 66.56 87 ARG A O 1
ATOM 674 N N . LYS A 1 88 ? 16.693 -0.933 -21.950 1.00 65.50 88 LYS A N 1
ATOM 675 C CA . LYS A 1 88 ? 18.109 -1.074 -22.327 1.00 65.50 88 LYS A CA 1
ATOM 676 C C . LYS A 1 88 ? 18.293 -2.188 -23.352 1.00 65.50 88 LYS A C 1
ATOM 678 O O . LYS A 1 88 ? 19.060 -1.986 -24.290 1.00 65.50 88 LYS A O 1
ATOM 683 N N . ASP A 1 89 ? 17.560 -3.287 -23.208 1.00 60.94 89 ASP A N 1
ATOM 684 C CA . ASP A 1 89 ? 17.642 -4.434 -24.113 1.00 60.94 89 ASP A CA 1
ATOM 685 C C . ASP A 1 89 ? 17.039 -4.131 -25.489 1.00 60.94 89 ASP A C 1
ATOM 687 O O . ASP A 1 89 ? 17.647 -4.460 -26.501 1.00 60.94 89 ASP A O 1
ATOM 691 N N . VAL A 1 90 ? 15.931 -3.384 -25.553 1.00 58.69 90 VAL A N 1
ATOM 692 C CA . VAL A 1 90 ? 15.340 -2.914 -26.825 1.00 58.69 90 VAL A CA 1
ATOM 693 C C . VAL A 1 90 ? 16.210 -1.858 -27.532 1.00 58.69 90 VAL A C 1
ATOM 695 O O . VAL A 1 90 ? 16.077 -1.642 -28.735 1.00 58.69 90 VAL A O 1
ATOM 698 N N . SER A 1 91 ? 17.093 -1.163 -26.804 1.00 52.59 91 SER A N 1
ATOM 699 C CA . SER A 1 91 ? 17.990 -0.148 -27.378 1.00 52.59 91 SER A CA 1
ATOM 700 C C . SER A 1 91 ? 19.358 -0.697 -27.827 1.00 52.59 91 SER A C 1
ATOM 702 O O . SER A 1 91 ? 20.165 0.111 -28.309 1.00 52.59 91 SER A O 1
ATOM 704 N N . ARG A 1 92 ? 19.642 -1.993 -27.639 1.00 49.62 92 ARG A N 1
ATOM 705 C CA . ARG A 1 92 ? 20.835 -2.688 -28.161 1.00 49.62 92 ARG A CA 1
ATOM 706 C C . ARG A 1 92 ? 20.545 -3.332 -29.509 1.00 49.62 92 ARG A C 1
ATOM 708 O O . ARG A 1 92 ? 21.505 -3.372 -30.309 1.00 49.62 92 ARG A O 1
#

Sequence (92 aa):
DRNVELYIPFTRQIAGSWSNVFKTDLFASFENATTGFIAKLITEVEASAAPGLKGRAMGQGELCMEEAHLALRETLDVVNETMTTERKDVSR

Secondary structure (DSSP, 8-state):
-HHHHHHHHHHHHHHHHHHHHHIIIIIHHHHHHHHHHHHHHHHHHHHHS-TTTHHHHHHHHHHHHHHHHHHHHHHHHHHHHHHHHHHHHHT-

Foldseek 3Di:
DVVCVVVLVVVLVVLVVVVVCCLVPVLVVVLVVQLVVLLVVLVVQLVPDDPVCNVVSVVVSVVSSVVSVVVSVVVSVVVVVVSVVVSVVVSD

pLDDT: mean 83.89, std 12.19, range [49.62, 97.5]

Organism: NCBI:txid114155